Protein AF-A0A2N9WVF6-F1 (afdb_monomer)

pLDDT: mean 88.45, std 14.52, range [47.81, 98.75]

Solvent-accessible surface area (backbone atoms only — not comparable to full-atom values): 5474 Å² total; per-residue (Å²): 132,56,80,74,54,78,60,68,79,71,55,71,67,54,49,50,49,46,49,52,55,51,48,52,53,52,53,50,53,49,49,53,49,39,66,66,57,68,76,48,103,54,84,85,48,75,66,54,52,51,49,47,50,53,51,52,52,46,50,38,61,80,66,41,43,68,56,55,52,49,51,44,50,47,66,58,54,71,45,48,77,80,69,83,67,92,72,84,78,125

Structure (mmCIF, N/CA/C/O backbone):
data_AF-A0A2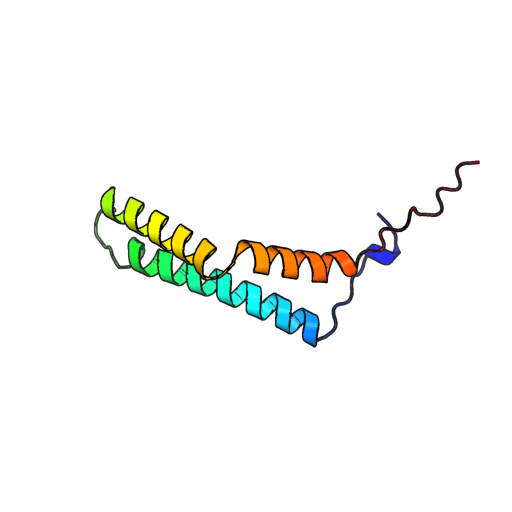N9WVF6-F1
#
_entry.id   AF-A0A2N9WVF6-F1
#
loop_
_atom_site.group_PDB
_atom_site.id
_atom_site.type_symbol
_atom_site.label_atom_id
_atom_site.label_alt_id
_atom_site.label_comp_id
_atom_site.label_asym_id
_atom_site.label_entity_id
_atom_site.label_seq_id
_atom_site.pdbx_PDB_ins_code
_atom_site.Cartn_x
_atom_site.Cartn_y
_atom_site.Cartn_z
_atom_site.occupancy
_atom_site.B_iso_or_equiv
_atom_site.auth_seq_id
_atom_site.auth_comp_id
_atom_site.auth_asym_id
_atom_site.auth_atom_id
_atom_site.pdbx_PDB_model_num
ATOM 1 N N . MET A 1 1 ? -20.878 15.387 8.199 1.00 56.53 1 MET A N 1
ATOM 2 C CA . MET A 1 1 ? -19.813 14.506 8.727 1.00 56.53 1 MET A CA 1
ATOM 3 C C . MET A 1 1 ? -20.107 14.331 10.206 1.00 56.53 1 MET A C 1
ATOM 5 O O . MET A 1 1 ? -20.270 15.348 10.868 1.00 56.53 1 MET A O 1
ATOM 9 N N . HIS A 1 2 ? -20.307 13.096 10.677 1.00 64.94 2 HIS A N 1
ATOM 10 C CA . HIS A 1 2 ? -20.747 12.825 12.052 1.00 64.94 2 HIS A CA 1
ATOM 11 C C . HIS A 1 2 ? -19.742 13.405 13.061 1.00 64.94 2 HIS A C 1
ATOM 13 O O . HIS A 1 2 ? -18.539 13.291 12.835 1.00 64.94 2 HIS A O 1
ATOM 19 N N . SER A 1 3 ? -20.195 13.985 14.178 1.00 74.31 3 SER A N 1
ATOM 20 C CA . SER A 1 3 ? -19.297 14.472 15.250 1.00 74.31 3 SER A CA 1
ATOM 21 C C . SER A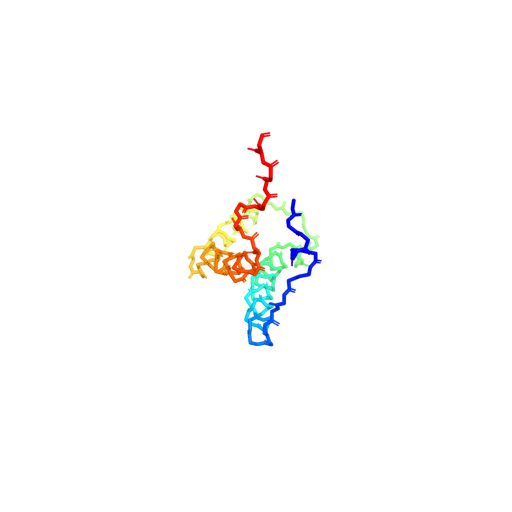 1 3 ? -18.392 13.362 15.803 1.00 74.31 3 SER A C 1
ATOM 23 O O . SER A 1 3 ? -17.257 13.602 16.201 1.00 74.31 3 SER A O 1
ATOM 25 N N . LYS A 1 4 ? -18.859 12.110 15.739 1.00 75.94 4 LYS A N 1
ATOM 26 C CA . LYS A 1 4 ? -18.082 10.906 16.058 1.00 75.94 4 LYS A CA 1
ATOM 27 C C . LYS A 1 4 ? -16.887 10.683 15.118 1.00 75.94 4 LYS A C 1
ATOM 29 O O . LYS A 1 4 ? -15.917 10.068 15.533 1.00 75.94 4 LYS A O 1
ATOM 34 N N . ASN A 1 5 ? -16.910 11.236 13.902 1.00 83.94 5 ASN A N 1
ATOM 35 C CA . ASN A 1 5 ? -15.819 11.136 12.924 1.00 83.94 5 ASN A CA 1
ATOM 36 C C . ASN A 1 5 ? -14.769 12.250 13.078 1.00 83.94 5 ASN A C 1
ATOM 38 O O . ASN A 1 5 ? -13.839 12.323 12.275 1.00 83.94 5 ASN A O 1
ATOM 42 N N . GLU A 1 6 ? -14.885 13.126 14.087 1.00 86.50 6 GLU A N 1
ATOM 43 C CA . GLU A 1 6 ? -13.838 14.109 14.415 1.00 86.50 6 GLU A CA 1
ATOM 44 C C . GLU A 1 6 ? -12.522 13.437 14.827 1.00 86.50 6 GLU A C 1
ATOM 46 O O . GLU A 1 6 ? -11.441 14.002 14.644 1.00 86.50 6 GLU A O 1
ATOM 51 N N . ARG A 1 7 ? -12.607 12.226 15.388 1.00 88.25 7 ARG A N 1
ATOM 52 C CA . ARG A 1 7 ? -11.464 11.384 15.730 1.00 88.25 7 ARG A CA 1
ATOM 53 C C . ARG A 1 7 ? -11.776 9.945 15.362 1.00 88.25 7 ARG A C 1
ATOM 55 O O . ARG A 1 7 ? -12.799 9.417 15.770 1.00 88.25 7 ARG A O 1
ATOM 62 N N . ILE A 1 8 ? -10.852 9.315 14.651 1.00 91.25 8 ILE A N 1
ATOM 63 C CA . ILE A 1 8 ? -10.859 7.871 14.431 1.00 91.25 8 ILE A CA 1
ATOM 64 C C . ILE A 1 8 ? -9.730 7.245 15.243 1.00 91.25 8 ILE A C 1
ATOM 66 O O . ILE A 1 8 ? -8.631 7.801 15.325 1.00 91.25 8 ILE A O 1
ATOM 70 N N . GLU A 1 9 ? -9.998 6.097 15.854 1.00 94.56 9 GLU A N 1
ATOM 71 C CA . GLU A 1 9 ? -9.019 5.374 16.659 1.00 94.56 9 GLU A CA 1
ATOM 72 C C . GLU A 1 9 ? -8.614 4.081 15.955 1.00 94.56 9 GLU A C 1
ATOM 74 O O . GLU A 1 9 ? -9.450 3.276 15.544 1.00 94.56 9 GLU A O 1
ATOM 79 N N . LEU A 1 10 ? -7.305 3.884 15.827 1.00 96.81 10 LEU A N 1
ATOM 80 C CA . LEU A 1 10 ? -6.721 2.629 15.380 1.00 96.81 10 LEU A CA 1
ATOM 81 C C . LEU A 1 10 ? -6.097 1.935 16.581 1.00 96.81 10 LEU A C 1
ATOM 83 O O . LEU A 1 10 ? -5.361 2.547 17.361 1.00 96.81 10 LEU A O 1
ATOM 87 N N . SER A 1 11 ? -6.326 0.632 16.696 1.00 97.75 11 SER A N 1
ATOM 88 C CA . SER A 1 11 ? -5.525 -0.192 17.588 1.00 97.75 11 SER A CA 1
ATOM 89 C C . SER A 1 11 ? -4.056 -0.139 17.166 1.00 97.75 11 SER A C 1
ATOM 91 O O . SER A 1 11 ? -3.708 0.074 16.001 1.00 97.75 11 SER A O 1
ATOM 93 N N . LYS A 1 12 ? -3.158 -0.405 18.117 1.00 97.75 12 LYS A N 1
ATOM 94 C CA . LYS A 1 12 ? -1.720 -0.489 17.833 1.00 97.75 12 LYS A CA 1
ATOM 95 C C . LYS A 1 12 ? -1.414 -1.463 16.686 1.00 97.75 12 LYS A C 1
ATOM 97 O O . LYS A 1 12 ? -0.558 -1.168 15.860 1.00 97.75 12 LYS A O 1
ATOM 102 N N . SER A 1 13 ? -2.087 -2.613 16.641 1.00 98.19 13 SER A N 1
ATOM 103 C CA . SER A 1 13 ? -1.905 -3.618 15.587 1.00 98.19 13 SER A CA 1
ATOM 104 C C . SER A 1 13 ? -2.340 -3.111 14.217 1.00 98.19 13 SER A C 1
ATOM 106 O O . SER A 1 13 ? -1.611 -3.310 13.252 1.00 98.19 13 SER A O 1
ATOM 108 N N . GLU A 1 14 ? -3.480 -2.424 14.129 1.00 98.25 14 GLU A N 1
ATOM 109 C CA . GLU A 1 14 ? -3.954 -1.834 12.872 1.00 98.25 14 GLU A CA 1
ATOM 110 C C . GLU A 1 14 ? -3.009 -0.733 12.393 1.00 98.25 14 GLU A C 1
ATOM 112 O O . GLU A 1 14 ? -2.625 -0.723 11.227 1.00 98.25 14 GLU A O 1
ATOM 117 N N . ALA A 1 15 ? -2.563 0.141 13.301 1.00 98.19 15 ALA A N 1
ATOM 118 C CA . ALA A 1 15 ? -1.613 1.199 12.977 1.00 98.19 15 ALA A CA 1
ATOM 119 C C . ALA A 1 15 ? -0.274 0.633 12.474 1.00 98.19 15 ALA A C 1
ATOM 121 O O . ALA A 1 15 ? 0.243 1.092 11.458 1.00 98.19 15 ALA A O 1
ATOM 122 N N . ILE A 1 16 ? 0.272 -0.389 13.146 1.00 98.56 16 ILE A N 1
ATOM 123 C CA . ILE A 1 16 ? 1.503 -1.064 12.706 1.00 98.56 16 ILE A CA 1
ATOM 124 C C . ILE A 1 16 ? 1.302 -1.725 11.344 1.00 98.56 16 ILE A C 1
ATOM 126 O O . ILE A 1 16 ? 2.180 -1.608 10.492 1.00 98.56 16 ILE A O 1
ATOM 130 N N . ASN A 1 17 ? 0.170 -2.397 11.129 1.00 98.25 17 ASN A N 1
ATOM 131 C CA . ASN A 1 17 ? -0.130 -3.049 9.859 1.00 98.25 17 ASN A CA 1
ATOM 132 C C . ASN A 1 17 ? -0.165 -2.026 8.713 1.00 98.25 17 ASN A C 1
ATOM 134 O O . ASN A 1 17 ? 0.604 -2.133 7.762 1.00 98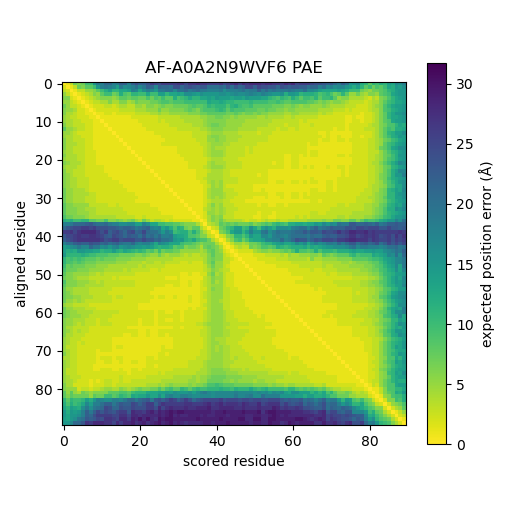.25 17 ASN A O 1
ATOM 138 N N . VAL A 1 18 ? -0.969 -0.969 8.862 1.00 98.44 18 VAL A N 1
ATOM 139 C CA . VAL A 1 18 ? -1.090 0.105 7.866 1.00 98.44 18 VAL A CA 1
ATOM 140 C C . VAL A 1 18 ? 0.265 0.744 7.563 1.00 98.44 18 VAL A C 1
ATOM 142 O O . VAL A 1 18 ? 0.620 0.904 6.396 1.00 98.44 18 VAL A O 1
ATOM 145 N N . LEU A 1 19 ? 1.045 1.084 8.593 1.00 98.56 19 LEU A N 1
ATOM 146 C CA . LEU A 1 19 ? 2.360 1.697 8.403 1.00 98.56 19 LEU A CA 1
ATOM 147 C C . LEU A 1 19 ? 3.336 0.757 7.693 1.00 98.56 19 LEU A C 1
ATOM 149 O O . LEU A 1 19 ? 4.020 1.194 6.774 1.00 98.56 19 LEU A O 1
ATOM 153 N N . SER A 1 20 ? 3.365 -0.523 8.066 1.00 98.56 20 SER A N 1
ATOM 154 C CA . SER A 1 20 ? 4.272 -1.508 7.461 1.00 98.56 20 SER A CA 1
ATOM 155 C C . SER A 1 20 ? 3.988 -1.693 5.969 1.00 98.56 20 SER A C 1
ATOM 157 O O . SER A 1 20 ? 4.912 -1.733 5.156 1.00 98.56 20 SER A O 1
ATOM 159 N N . GLU A 1 21 ? 2.710 -1.754 5.595 1.00 98.69 21 GLU A N 1
ATOM 160 C CA . GLU A 1 21 ? 2.275 -1.869 4.202 1.00 98.69 21 GLU A CA 1
ATOM 161 C C . GLU A 1 21 ? 2.631 -0.615 3.386 1.00 98.69 21 GLU A C 1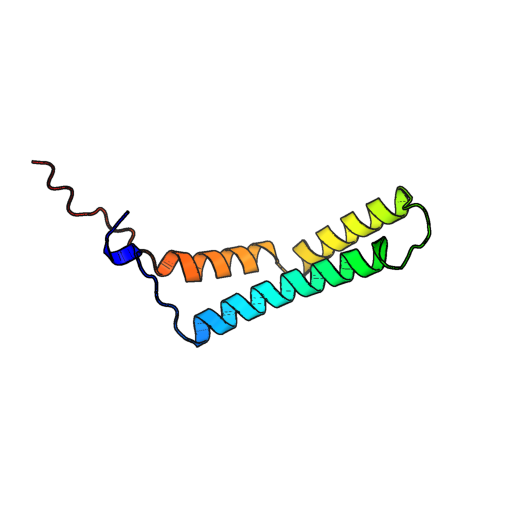
ATOM 163 O O . GLU A 1 21 ? 3.176 -0.716 2.282 1.00 98.69 21 GLU A O 1
ATOM 168 N N . ILE A 1 22 ? 2.401 0.578 3.948 1.00 98.69 22 ILE A N 1
ATOM 169 C CA . ILE A 1 22 ? 2.779 1.851 3.316 1.00 98.69 22 ILE A CA 1
ATOM 170 C C . ILE A 1 22 ? 4.299 1.940 3.136 1.00 98.69 22 ILE A C 1
ATOM 172 O O . ILE A 1 22 ? 4.770 2.287 2.051 1.00 98.69 22 ILE A O 1
ATOM 176 N N . GLU A 1 23 ? 5.077 1.618 4.169 1.00 98.75 23 GLU A N 1
ATOM 177 C CA . GLU A 1 23 ? 6.539 1.654 4.116 1.00 98.75 23 GLU A CA 1
ATOM 178 C C . GLU A 1 23 ? 7.085 0.689 3.070 1.00 98.75 23 GLU A C 1
ATOM 180 O O . GLU A 1 23 ? 7.943 1.075 2.273 1.00 98.75 23 GLU A O 1
ATOM 185 N N . TYR A 1 24 ? 6.556 -0.534 3.013 1.00 98.62 24 TYR A N 1
ATOM 186 C CA . TYR A 1 24 ? 6.943 -1.516 2.009 1.00 98.62 24 TYR A CA 1
ATOM 187 C C . TYR A 1 24 ? 6.755 -0.973 0.584 1.00 98.62 24 TYR A C 1
ATOM 189 O O . TYR A 1 24 ? 7.683 -1.040 -0.229 1.00 98.62 24 TYR A O 1
ATOM 197 N N . ILE A 1 25 ? 5.596 -0.373 0.292 1.00 98.69 25 ILE A N 1
ATOM 198 C CA . ILE A 1 25 ? 5.297 0.208 -1.023 1.00 98.69 25 ILE A CA 1
ATOM 199 C C . ILE A 1 25 ? 6.236 1.387 -1.316 1.00 98.69 25 ILE A C 1
ATOM 201 O O . ILE A 1 25 ? 6.882 1.419 -2.366 1.00 98.69 25 ILE A O 1
ATOM 205 N N . LEU A 1 26 ? 6.356 2.342 -0.388 1.00 98.56 26 LEU A N 1
ATOM 206 C CA . LEU A 1 26 ? 7.148 3.560 -0.588 1.00 98.56 26 LEU A CA 1
ATOM 207 C C . LEU A 1 26 ? 8.642 3.266 -0.750 1.00 98.56 26 LEU A C 1
ATOM 209 O O . LEU A 1 26 ? 9.283 3.814 -1.649 1.00 98.56 26 LEU A O 1
ATOM 213 N N . ILE A 1 27 ? 9.205 2.399 0.093 1.00 98.44 27 ILE A N 1
ATOM 214 C CA . ILE A 1 27 ? 10.621 2.024 0.033 1.00 98.44 27 ILE A CA 1
ATOM 215 C C . ILE A 1 27 ? 10.914 1.292 -1.276 1.00 98.44 27 ILE A C 1
ATOM 217 O O . ILE A 1 27 ? 11.907 1.600 -1.937 1.00 98.44 27 ILE A O 1
ATOM 221 N N . SER A 1 28 ? 10.046 0.367 -1.685 1.00 98.44 28 SER A N 1
ATOM 222 C CA . SER A 1 28 ? 10.232 -0.402 -2.918 1.00 98.44 28 SER A CA 1
ATOM 223 C C . SER A 1 28 ? 10.183 0.492 -4.156 1.00 98.44 28 SER A C 1
ATOM 225 O O . SER A 1 28 ? 11.114 0.470 -4.961 1.00 98.44 28 SER A O 1
ATOM 227 N N . LEU A 1 29 ? 9.170 1.358 -4.269 1.00 97.69 29 LEU A N 1
ATOM 228 C CA . LEU A 1 29 ? 9.062 2.309 -5.379 1.00 97.69 29 LEU A CA 1
ATOM 229 C C . LEU A 1 29 ? 10.243 3.288 -5.408 1.00 97.69 29 LEU A C 1
ATOM 231 O O . LEU A 1 29 ? 10.802 3.549 -6.474 1.00 97.69 29 LEU A O 1
ATOM 235 N N . ARG A 1 30 ? 10.680 3.784 -4.241 1.00 95.94 30 ARG A N 1
ATOM 236 C CA . ARG A 1 30 ? 11.870 4.641 -4.140 1.00 95.94 30 ARG A CA 1
ATOM 237 C C . ARG A 1 30 ? 13.121 3.916 -4.622 1.00 95.94 30 ARG A C 1
ATOM 239 O O . ARG A 1 30 ? 13.931 4.512 -5.324 1.00 95.94 30 ARG A O 1
ATOM 246 N N . ASN A 1 31 ? 13.297 2.651 -4.254 1.00 96.31 31 ASN A N 1
ATOM 247 C CA . ASN A 1 31 ? 14.457 1.865 -4.664 1.00 96.31 31 ASN A CA 1
ATOM 248 C C . ASN A 1 31 ? 14.455 1.589 -6.173 1.00 96.31 31 ASN A C 1
ATOM 250 O O . ASN A 1 31 ? 15.507 1.717 -6.796 1.00 96.31 31 ASN A O 1
ATOM 254 N N . ILE A 1 32 ? 13.290 1.302 -6.766 1.00 95.75 32 ILE A N 1
ATOM 255 C CA . ILE A 1 32 ? 13.131 1.183 -8.224 1.00 95.75 32 ILE A CA 1
ATOM 256 C C . ILE A 1 32 ? 13.527 2.504 -8.892 1.00 95.75 32 ILE A C 1
ATOM 258 O O . ILE A 1 32 ? 14.413 2.522 -9.742 1.00 95.75 32 ILE A O 1
ATOM 262 N N . ALA A 1 33 ? 12.949 3.630 -8.466 1.00 93.00 33 ALA A N 1
ATOM 263 C CA . ALA A 1 33 ? 13.289 4.939 -9.022 1.00 93.00 33 ALA A CA 1
ATOM 264 C C . ALA A 1 33 ? 14.785 5.265 -8.866 1.00 93.00 33 ALA A C 1
ATOM 266 O O . ALA A 1 33 ? 15.419 5.732 -9.809 1.00 93.00 33 ALA A O 1
ATOM 267 N N . ASN A 1 34 ? 15.377 4.969 -7.707 1.00 91.56 34 ASN A N 1
ATOM 268 C CA . ASN A 1 34 ? 16.794 5.214 -7.458 1.00 91.56 34 ASN A CA 1
ATOM 269 C C . ASN A 1 34 ? 17.702 4.384 -8.368 1.00 91.56 34 ASN A C 1
ATOM 271 O O . ASN A 1 34 ? 18.707 4.899 -8.854 1.00 91.56 34 ASN A O 1
ATOM 275 N N . TYR A 1 35 ? 17.347 3.124 -8.617 1.00 91.56 35 TYR A N 1
ATOM 276 C CA . TYR A 1 35 ? 18.097 2.257 -9.520 1.00 91.56 35 TYR A CA 1
ATOM 277 C C . TYR A 1 35 ? 18.157 2.835 -10.941 1.00 91.56 35 TYR A C 1
ATOM 279 O O . TYR A 1 35 ? 19.229 2.866 -11.538 1.00 91.56 35 TYR A O 1
ATOM 287 N N . TYR A 1 36 ? 17.035 3.347 -11.456 1.00 89.44 36 TYR A N 1
ATOM 288 C CA . TYR A 1 36 ? 16.963 3.863 -12.827 1.00 89.44 36 TYR A CA 1
ATOM 289 C C . TYR A 1 36 ? 17.418 5.323 -12.975 1.00 89.44 36 TYR A C 1
ATOM 291 O O . TYR A 1 36 ? 17.945 5.688 -14.023 1.00 89.44 36 TYR A O 1
ATOM 299 N N . PHE A 1 37 ? 17.239 6.166 -11.952 1.00 84.56 37 PHE A N 1
ATOM 300 C CA . PHE A 1 37 ? 17.443 7.617 -12.077 1.00 84.56 37 PHE A CA 1
ATOM 301 C C . PHE A 1 37 ? 18.551 8.193 -11.195 1.00 84.56 37 PHE A C 1
ATOM 303 O O . PHE A 1 37 ? 19.088 9.247 -11.523 1.00 84.56 37 PHE A O 1
ATOM 310 N N . TYR A 1 38 ? 18.921 7.538 -10.092 1.00 75.31 38 TYR A N 1
ATOM 311 C CA . TYR A 1 38 ? 19.893 8.094 -9.142 1.00 75.31 38 TYR A CA 1
ATOM 312 C C . TYR A 1 38 ? 21.336 7.668 -9.446 1.00 75.31 38 TYR A C 1
ATOM 314 O O . TYR A 1 38 ? 22.277 8.336 -9.025 1.00 75.31 38 TYR A O 1
ATOM 322 N N . SER A 1 39 ? 21.544 6.597 -10.225 1.00 60.94 39 SER A N 1
ATOM 323 C CA . SER A 1 39 ? 22.891 6.162 -10.627 1.00 60.94 39 SER A CA 1
ATOM 324 C C . SER A 1 39 ? 23.457 6.914 -11.841 1.00 60.94 39 SER A C 1
ATOM 326 O O . SER A 1 39 ? 24.579 6.627 -12.263 1.00 60.94 39 SER A O 1
ATOM 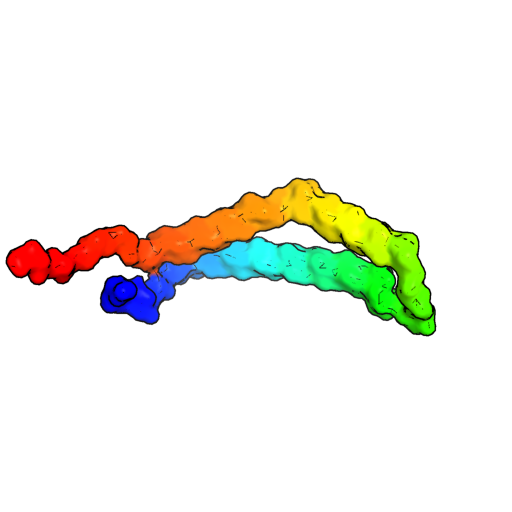328 N N . MET A 1 40 ? 22.702 7.837 -12.447 1.00 55.69 40 MET A N 1
ATOM 329 C CA . MET A 1 40 ? 23.061 8.430 -13.734 1.00 55.69 40 MET A CA 1
ATOM 330 C C . MET A 1 40 ? 23.393 9.920 -13.618 1.00 55.69 40 MET A C 1
ATOM 332 O O . MET A 1 40 ? 22.531 10.783 -13.717 1.00 55.69 40 MET A O 1
ATOM 336 N N . ASN A 1 41 ? 24.693 10.227 -13.608 1.00 61.47 41 ASN A N 1
ATOM 337 C CA . ASN A 1 41 ? 25.235 11.506 -14.102 1.00 61.47 41 ASN A CA 1
ATOM 338 C C . ASN A 1 41 ? 25.041 11.680 -15.633 1.00 61.47 41 ASN A C 1
ATOM 340 O O . ASN A 1 41 ? 25.693 12.512 -16.259 1.00 61.47 41 ASN A O 1
ATOM 344 N N . ASN A 1 42 ? 24.176 10.874 -16.254 1.00 58.69 42 ASN A N 1
ATOM 345 C CA . ASN A 1 42 ? 23.968 10.776 -17.691 1.00 58.69 42 ASN A CA 1
ATOM 346 C C . ASN A 1 42 ? 22.513 11.104 -18.031 1.00 58.69 42 ASN A C 1
ATOM 348 O O . ASN A 1 42 ? 21.599 10.832 -17.257 1.00 58.69 42 ASN A O 1
ATOM 352 N N . LYS A 1 43 ? 22.301 11.691 -19.213 1.00 72.56 43 LYS A N 1
ATOM 353 C CA . LYS A 1 43 ? 20.963 11.961 -19.753 1.00 72.56 43 LYS A CA 1
ATOM 354 C C . LYS A 1 43 ? 20.162 10.658 -19.808 1.00 72.56 43 LYS A C 1
ATOM 356 O O . LYS A 1 43 ? 20.530 9.761 -20.563 1.00 72.56 43 LYS A O 1
ATOM 361 N N . ILE A 1 44 ? 19.069 10.605 -19.047 1.00 78.69 44 ILE A N 1
ATOM 362 C CA . ILE A 1 44 ? 18.064 9.538 -19.104 1.00 78.69 44 ILE A CA 1
ATOM 363 C C . ILE A 1 44 ? 17.640 9.367 -20.563 1.00 78.69 44 ILE A C 1
ATOM 365 O O . ILE A 1 44 ? 17.214 10.335 -21.202 1.00 78.69 44 ILE A O 1
ATOM 369 N N . ASN A 1 45 ? 17.778 8.155 -21.097 1.00 84.00 45 ASN A N 1
ATOM 370 C CA . ASN A 1 45 ? 17.295 7.839 -22.436 1.00 84.00 45 ASN A CA 1
ATOM 371 C C . ASN A 1 45 ? 15.914 7.153 -22.369 1.00 84.00 45 ASN A C 1
ATOM 373 O O . ASN A 1 45 ? 15.449 6.730 -21.310 1.00 84.00 45 ASN A O 1
ATOM 377 N N . ASN A 1 46 ? 15.242 7.036 -23.517 1.00 88.31 46 ASN A N 1
ATOM 378 C CA . ASN A 1 46 ? 13.900 6.445 -23.587 1.00 88.31 46 ASN A CA 1
ATOM 379 C C . ASN A 1 46 ? 13.854 4.966 -23.161 1.00 88.31 46 ASN A C 1
ATOM 381 O O . ASN A 1 46 ? 12.813 4.509 -22.693 1.00 88.31 46 ASN A O 1
ATOM 385 N N . ASN A 1 47 ? 14.952 4.218 -23.305 1.00 88.88 47 ASN A N 1
ATOM 386 C CA . ASN A 1 47 ? 15.000 2.816 -22.891 1.00 88.88 47 ASN A CA 1
ATOM 387 C C . ASN A 1 47 ? 15.045 2.690 -21.364 1.00 88.88 47 ASN A C 1
ATOM 389 O O . ASN A 1 47 ? 14.350 1.834 -20.822 1.00 88.88 47 ASN A O 1
ATOM 393 N N . ASP A 1 48 ? 15.789 3.564 -20.676 1.00 88.56 48 ASP A N 1
ATOM 394 C CA . ASP A 1 48 ? 15.824 3.600 -19.205 1.00 88.56 48 ASP A CA 1
ATOM 395 C C . ASP A 1 48 ? 14.435 3.925 -18.641 1.00 88.56 48 ASP A C 1
ATOM 397 O O . ASP A 1 48 ? 13.970 3.294 -17.692 1.00 88.56 48 ASP A O 1
ATOM 401 N N . LEU A 1 49 ? 13.730 4.863 -19.283 1.00 91.94 49 LEU A N 1
ATOM 402 C CA . LEU A 1 49 ? 12.372 5.244 -18.904 1.00 91.94 49 LEU A CA 1
ATOM 403 C C . LEU A 1 49 ? 11.373 4.092 -19.098 1.00 91.94 49 LEU A C 1
ATOM 405 O O . LEU A 1 49 ? 10.560 3.818 -18.216 1.00 91.94 49 LEU A O 1
ATOM 409 N N . LEU A 1 50 ? 11.454 3.387 -20.231 1.00 95.12 50 LEU A N 1
ATOM 410 C CA . LEU A 1 50 ? 10.600 2.231 -20.503 1.00 95.12 50 LEU A CA 1
ATOM 411 C C . LEU A 1 50 ? 10.873 1.078 -19.525 1.00 95.12 50 LEU A C 1
ATOM 413 O O . LEU A 1 50 ? 9.933 0.425 -19.071 1.00 95.12 50 LEU A O 1
ATOM 417 N N . ALA A 1 51 ? 12.141 0.836 -19.182 1.00 94.62 51 ALA A N 1
ATOM 418 C CA . ALA A 1 51 ? 12.526 -0.174 -18.201 1.00 94.62 51 ALA A CA 1
ATOM 419 C C . ALA A 1 51 ? 12.009 0.176 -16.797 1.00 94.62 51 ALA A C 1
ATOM 421 O O . ALA A 1 51 ? 11.423 -0.681 -16.136 1.00 94.62 51 ALA A O 1
ATOM 422 N N . TYR A 1 52 ? 12.125 1.443 -16.387 1.00 95.44 52 TYR A N 1
ATOM 423 C CA . TYR A 1 52 ? 11.548 1.947 -15.141 1.00 95.44 52 TYR A CA 1
ATOM 424 C C . TYR A 1 52 ? 10.029 1.735 -15.074 1.00 95.44 52 TYR A C 1
ATOM 426 O O . TYR A 1 52 ? 9.524 1.236 -14.067 1.00 95.44 52 TYR A O 1
ATOM 434 N N . TYR A 1 53 ? 9.293 2.068 -16.140 1.00 96.69 53 TYR A N 1
ATOM 435 C CA . TYR A 1 53 ? 7.844 1.850 -16.187 1.00 96.69 53 TYR A CA 1
ATOM 436 C C . TYR A 1 53 ? 7.489 0.374 -16.087 1.00 96.69 53 TYR A C 1
ATOM 438 O O . TYR A 1 53 ? 6.655 0.003 -15.266 1.00 96.69 53 TYR A O 1
ATOM 446 N N . LYS A 1 54 ? 8.163 -0.475 -16.870 1.00 97.94 54 LYS A N 1
ATOM 447 C CA . LYS A 1 54 ? 7.937 -1.920 -16.837 1.00 97.94 54 LYS A CA 1
ATOM 448 C C . LYS A 1 54 ? 8.181 -2.489 -15.441 1.00 97.94 54 LYS A C 1
ATOM 450 O O . LYS A 1 54 ? 7.369 -3.273 -14.964 1.00 97.94 54 LYS A O 1
ATOM 455 N N . GLU A 1 55 ? 9.268 -2.088 -14.792 1.00 98.25 55 GLU A N 1
ATOM 456 C CA . GLU A 1 55 ? 9.616 -2.570 -13.456 1.00 98.25 55 GLU A CA 1
ATOM 457 C C . GLU A 1 55 ? 8.646 -2.063 -12.385 1.00 98.25 55 GLU A C 1
ATOM 459 O O . GLU A 1 55 ? 8.254 -2.815 -11.499 1.00 98.25 55 GLU A O 1
ATOM 464 N N . THR A 1 56 ? 8.200 -0.812 -12.499 1.00 98.12 56 THR A N 1
ATOM 465 C CA . THR A 1 56 ? 7.208 -0.232 -11.586 1.00 98.12 56 THR A CA 1
ATOM 466 C C . THR A 1 56 ? 5.860 -0.944 -11.710 1.00 98.12 56 THR A C 1
ATOM 468 O O . THR A 1 56 ? 5.278 -1.325 -10.697 1.00 98.12 56 THR A O 1
ATOM 471 N N . THR A 1 57 ? 5.378 -1.179 -12.935 1.00 98.44 57 THR A N 1
ATOM 472 C CA . THR A 1 57 ? 4.146 -1.947 -13.181 1.00 98.44 57 THR A CA 1
ATOM 473 C C . THR A 1 57 ? 4.284 -3.383 -12.688 1.00 98.44 57 THR A C 1
ATOM 475 O O . THR A 1 57 ? 3.412 -3.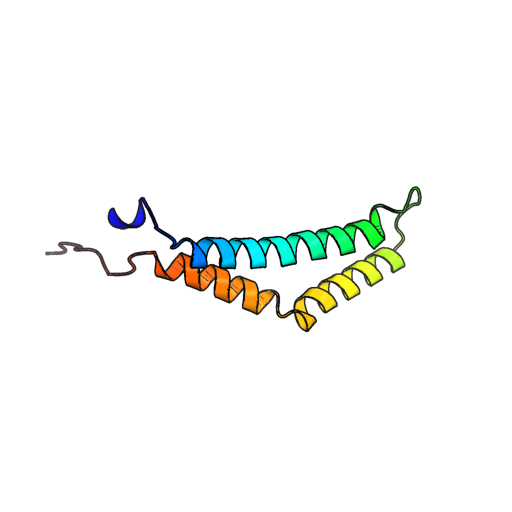865 -11.974 1.00 98.44 57 THR A O 1
ATOM 478 N N . ARG A 1 58 ? 5.416 -4.038 -12.973 1.00 98.56 58 ARG A N 1
ATOM 479 C CA . ARG A 1 58 ? 5.707 -5.386 -12.476 1.00 98.56 58 ARG A CA 1
ATOM 480 C C . ARG A 1 58 ? 5.664 -5.451 -10.952 1.00 98.56 58 ARG A C 1
ATOM 482 O O . ARG A 1 58 ? 5.040 -6.352 -10.409 1.00 98.56 58 ARG A O 1
ATOM 489 N N . PHE A 1 59 ? 6.279 -4.490 -10.261 1.00 98.69 59 PHE A N 1
ATOM 490 C CA . PHE A 1 59 ? 6.227 -4.417 -8.802 1.00 98.69 59 PHE A CA 1
ATOM 491 C C . PHE A 1 59 ? 4.790 -4.276 -8.288 1.00 98.69 59 PHE A C 1
ATOM 493 O O . PHE A 1 59 ? 4.417 -4.986 -7.355 1.00 98.69 59 PHE A O 1
ATOM 500 N N . ILE A 1 60 ? 3.991 -3.398 -8.905 1.00 98.62 60 ILE A N 1
ATOM 501 C CA . ILE A 1 60 ? 2.584 -3.188 -8.543 1.00 98.62 60 ILE A CA 1
ATOM 502 C C . ILE A 1 60 ? 1.784 -4.488 -8.666 1.00 98.62 60 ILE A C 1
ATOM 504 O O . ILE A 1 60 ? 1.089 -4.859 -7.715 1.00 98.62 60 ILE A O 1
ATOM 508 N N . ASP A 1 61 ? 1.921 -5.182 -9.795 1.00 98.50 61 ASP A N 1
ATOM 509 C CA . ASP A 1 61 ? 1.161 -6.394 -10.101 1.00 98.50 61 ASP A CA 1
ATOM 510 C C . ASP A 1 61 ? 1.636 -7.589 -9.262 1.00 98.50 61 ASP A C 1
ATOM 512 O O . ASP A 1 61 ? 0.843 -8.211 -8.558 1.00 98.50 61 ASP A O 1
ATOM 516 N N . GLU A 1 62 ? 2.939 -7.891 -9.268 1.00 98.56 62 GLU A N 1
ATOM 517 C CA . GLU A 1 62 ? 3.499 -9.073 -8.593 1.00 98.56 62 GLU A CA 1
ATOM 518 C C . GLU A 1 62 ? 3.393 -8.991 -7.063 1.00 98.56 62 GLU A C 1
ATOM 520 O O . GLU A 1 62 ? 3.347 -10.024 -6.395 1.00 98.56 62 GLU A O 1
ATOM 525 N N . ASN A 1 63 ? 3.329 -7.782 -6.493 1.00 98.38 63 ASN A N 1
ATOM 526 C CA . ASN A 1 63 ? 3.237 -7.586 -5.043 1.00 98.38 63 ASN A CA 1
ATOM 527 C C . ASN A 1 63 ? 1.838 -7.168 -4.582 1.00 98.38 63 ASN A C 1
ATOM 529 O O . ASN A 1 63 ? 1.670 -6.835 -3.408 1.00 98.38 63 ASN A O 1
ATOM 533 N N . ASN A 1 64 ? 0.837 -7.221 -5.469 1.00 98.31 64 ASN A N 1
ATOM 534 C CA . ASN A 1 64 ? -0.559 -6.891 -5.179 1.00 98.31 64 ASN A CA 1
ATOM 535 C C . ASN A 1 64 ? -0.731 -5.508 -4.526 1.00 98.31 64 ASN A C 1
ATOM 537 O O . ASN A 1 64 ? -1.522 -5.345 -3.597 1.00 98.31 64 ASN A O 1
ATOM 541 N N . VAL A 1 65 ? 0.008 -4.496 -4.992 1.00 98.62 65 VAL A N 1
ATOM 542 C CA . VAL A 1 65 ? 0.022 -3.158 -4.370 1.00 98.62 65 VAL A CA 1
ATOM 543 C C . VAL A 1 65 ? -1.382 -2.550 -4.312 1.00 98.62 65 VAL A C 1
ATOM 545 O O . VAL A 1 65 ? -1.759 -1.972 -3.297 1.00 98.62 65 VAL A O 1
ATOM 548 N N . THR A 1 66 ? -2.198 -2.739 -5.352 1.00 98.25 66 THR A N 1
ATOM 549 C CA . THR A 1 66 ? -3.594 -2.272 -5.361 1.00 98.25 66 THR A CA 1
ATOM 550 C C . THR A 1 66 ? -4.438 -2.929 -4.268 1.00 98.25 66 THR A C 1
ATOM 552 O O . THR A 1 66 ? -5.248 -2.246 -3.644 1.00 98.25 66 THR A O 1
ATOM 555 N N . GLN A 1 67 ? -4.237 -4.224 -4.001 1.00 98.50 67 GLN A N 1
ATOM 556 C CA . GLN A 1 67 ? -4.944 -4.919 -2.923 1.00 98.50 67 GLN A CA 1
ATOM 557 C C . GLN A 1 67 ? -4.473 -4.423 -1.556 1.00 98.50 67 GLN A C 1
ATOM 559 O O . GLN A 1 67 ? -5.302 -4.062 -0.733 1.00 98.50 67 GLN A O 1
ATOM 564 N N . ARG A 1 68 ? -3.157 -4.291 -1.349 1.00 98.56 68 ARG A N 1
ATOM 565 C CA . ARG A 1 68 ? -2.593 -3.738 -0.105 1.00 98.56 68 ARG A CA 1
ATOM 566 C C . ARG A 1 68 ? -3.166 -2.355 0.209 1.00 98.56 68 ARG A C 1
ATOM 568 O O . ARG A 1 68 ? -3.571 -2.081 1.333 1.00 98.56 68 ARG A O 1
ATOM 575 N N . LEU A 1 69 ? -3.268 -1.489 -0.803 1.00 98.69 69 LEU A N 1
ATOM 576 C CA . LEU A 1 69 ? -3.895 -0.170 -0.667 1.00 98.69 69 LEU A CA 1
ATOM 577 C C . LEU A 1 69 ? -5.399 -0.256 -0.379 1.00 98.69 69 LEU A C 1
ATOM 579 O O . LEU A 1 69 ? -5.921 0.569 0.372 1.00 98.69 69 LEU A O 1
ATOM 583 N N . ALA A 1 70 ? -6.104 -1.227 -0.964 1.00 98.50 70 ALA A N 1
ATOM 584 C CA . ALA A 1 70 ? -7.510 -1.468 -0.662 1.00 98.50 70 ALA A CA 1
ATOM 585 C C . ALA A 1 70 ? -7.709 -1.919 0.793 1.00 98.50 70 ALA A C 1
ATOM 587 O O . ALA A 1 70 ? -8.627 -1.423 1.443 1.00 98.50 70 ALA A O 1
ATOM 588 N N . ASP A 1 71 ? -6.823 -2.769 1.312 1.00 98.44 71 ASP A N 1
ATOM 589 C CA . ASP A 1 71 ? -6.858 -3.255 2.692 1.00 98.44 71 ASP A CA 1
ATOM 590 C C . ASP A 1 71 ? -6.536 -2.128 3.685 1.00 98.44 71 ASP A C 1
ATOM 592 O O . ASP A 1 71 ? -7.263 -1.932 4.658 1.00 98.44 71 ASP A O 1
ATOM 596 N N . ILE A 1 72 ? -5.514 -1.307 3.399 1.00 98.44 72 ILE A N 1
ATOM 597 C CA . ILE A 1 72 ? -5.223 -0.083 4.167 1.00 98.44 72 ILE A CA 1
ATOM 598 C C . ILE A 1 72 ? -6.453 0.829 4.204 1.00 98.44 72 ILE A C 1
ATOM 600 O O . ILE A 1 72 ? -6.853 1.296 5.272 1.00 98.44 72 ILE A O 1
ATOM 604 N N . ARG A 1 73 ? -7.057 1.092 3.036 1.00 97.81 73 ARG A N 1
ATOM 605 C CA . ARG A 1 73 ? -8.255 1.931 2.938 1.00 97.81 73 ARG A CA 1
ATOM 606 C C . ARG A 1 73 ? -9.384 1.348 3.777 1.00 97.81 73 ARG A C 1
ATOM 608 O O . ARG A 1 73 ? -10.025 2.099 4.496 1.00 97.81 73 ARG A O 1
ATOM 615 N N . HIS A 1 74 ? -9.608 0.042 3.702 1.00 97.44 74 HIS A N 1
ATOM 616 C CA . HIS A 1 74 ? -10.650 -0.634 4.462 1.00 97.44 74 HIS A CA 1
ATOM 617 C C . HIS A 1 74 ? -10.461 -0.454 5.973 1.00 97.44 74 HIS A C 1
ATOM 619 O O . HIS A 1 74 ? -11.372 0.057 6.615 1.00 97.44 74 HIS A O 1
ATOM 625 N N . ILE A 1 75 ? -9.264 -0.730 6.506 1.00 97.00 75 ILE A N 1
ATOM 626 C CA . ILE A 1 75 ? -8.945 -0.557 7.937 1.00 97.00 75 ILE A CA 1
ATOM 627 C C . ILE A 1 75 ? -9.252 0.866 8.419 1.00 97.00 75 ILE A C 1
ATOM 629 O O . ILE A 1 75 ? -9.755 1.056 9.523 1.00 97.00 75 ILE A O 1
ATOM 633 N N . ILE A 1 76 ? -8.929 1.873 7.603 1.00 95.38 76 ILE A N 1
ATOM 634 C CA . ILE A 1 76 ? -9.171 3.279 7.938 1.00 95.38 76 ILE A CA 1
ATOM 635 C C . ILE A 1 76 ? -10.664 3.609 7.839 1.00 95.38 76 ILE A C 1
ATOM 637 O O . ILE A 1 76 ? -11.212 4.236 8.742 1.00 95.38 76 ILE A O 1
ATOM 641 N N . THR A 1 77 ? -11.325 3.197 6.754 1.00 93.62 77 THR A N 1
ATOM 642 C CA . THR A 1 77 ? -12.739 3.493 6.494 1.00 93.62 77 THR A CA 1
ATOM 643 C C . THR A 1 77 ? -13.665 2.832 7.512 1.00 93.62 77 THR A C 1
ATOM 645 O O . THR A 1 77 ? -14.627 3.469 7.917 1.00 93.62 77 THR A O 1
ATOM 648 N N . GLU A 1 78 ? -13.349 1.633 8.005 1.00 93.56 78 GLU A N 1
ATOM 649 C CA . GLU A 1 78 ? -14.120 0.963 9.067 1.00 93.56 78 GLU A CA 1
ATOM 650 C C . GLU A 1 78 ? -14.182 1.745 10.387 1.00 93.56 78 GLU A C 1
ATOM 652 O O . GLU A 1 78 ? -14.973 1.410 11.264 1.00 93.56 78 GLU A O 1
ATOM 657 N N . LYS A 1 79 ? -13.332 2.762 10.577 1.00 92.88 79 LYS A N 1
ATOM 658 C CA . LYS A 1 79 ? -13.364 3.605 11.782 1.00 92.88 79 LYS A CA 1
ATOM 659 C C . LYS A 1 79 ? -14.291 4.804 11.655 1.00 92.88 79 LYS A C 1
ATOM 661 O O . LYS A 1 79 ? -14.471 5.522 12.635 1.00 92.88 79 LYS A O 1
ATOM 666 N N . PHE A 1 80 ? -14.833 5.045 10.467 1.00 90.44 80 PHE A N 1
ATOM 667 C CA . PHE A 1 80 ? -15.827 6.082 10.262 1.00 90.44 80 PHE A CA 1
ATOM 668 C C . PHE A 1 80 ? -17.206 5.528 10.596 1.00 90.44 80 PHE A C 1
ATOM 670 O O . PHE A 1 80 ? -17.564 4.439 10.165 1.00 90.44 80 PHE A O 1
ATOM 677 N N . ASP A 1 81 ? -17.976 6.316 11.334 1.00 85.12 81 ASP A N 1
ATOM 678 C CA . ASP A 1 81 ? -19.415 6.148 11.454 1.00 85.12 81 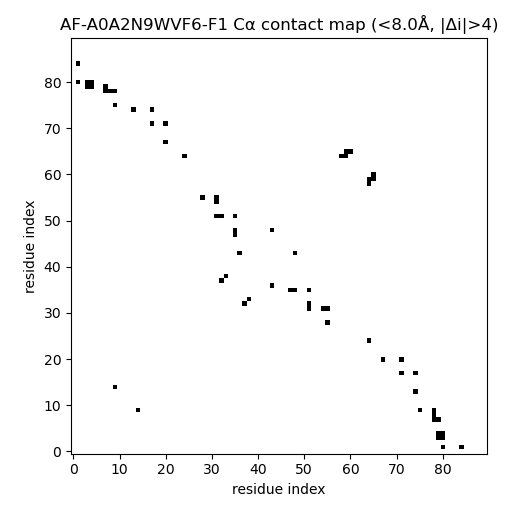ASP A CA 1
ATOM 679 C C . ASP A 1 81 ? -20.058 6.550 10.114 1.00 85.12 81 ASP A C 1
ATOM 681 O O . ASP A 1 81 ? -19.950 7.714 9.692 1.00 85.12 81 ASP A O 1
ATOM 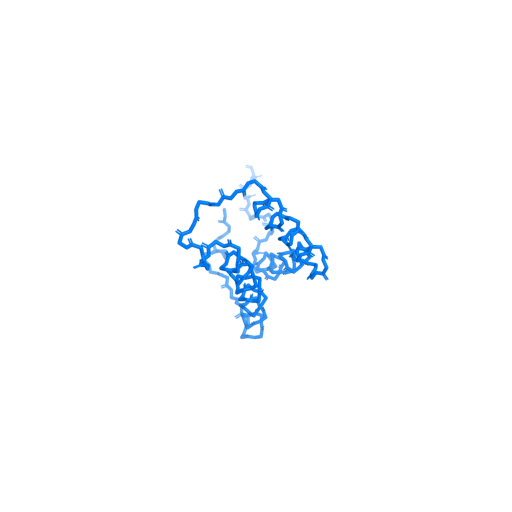685 N N . ASP A 1 82 ? -20.631 5.566 9.419 1.00 78.44 82 ASP A N 1
ATOM 686 C CA . ASP A 1 82 ? -21.356 5.695 8.154 1.00 78.44 82 ASP A CA 1
ATOM 687 C C . ASP A 1 82 ? -22.879 5.568 8.324 1.00 78.44 82 ASP A C 1
ATOM 689 O O . ASP A 1 82 ? -23.608 5.543 7.326 1.00 78.44 82 ASP A O 1
ATOM 693 N N . GLU A 1 83 ? -23.372 5.559 9.568 1.00 78.44 83 GLU A N 1
ATOM 694 C CA . GLU A 1 83 ? -24.800 5.647 9.844 1.00 78.44 83 GLU A CA 1
ATOM 695 C C . GLU A 1 83 ? -25.342 6.993 9.329 1.00 78.44 83 GLU A C 1
ATOM 697 O O . GLU A 1 83 ? -24.699 8.049 9.419 1.00 78.44 83 GLU A O 1
ATOM 702 N N . LEU A 1 84 ? -26.548 6.952 8.748 1.00 64.44 84 LEU A N 1
ATOM 703 C CA . LEU A 1 84 ? -27.321 8.163 8.491 1.00 64.44 84 LEU A CA 1
ATOM 704 C C . LEU A 1 84 ? -27.486 8.842 9.851 1.00 64.44 84 LEU A C 1
ATOM 706 O O . LEU A 1 84 ? -28.032 8.229 10.766 1.00 64.44 84 LEU A O 1
ATOM 710 N N . GLY A 1 85 ? -26.963 1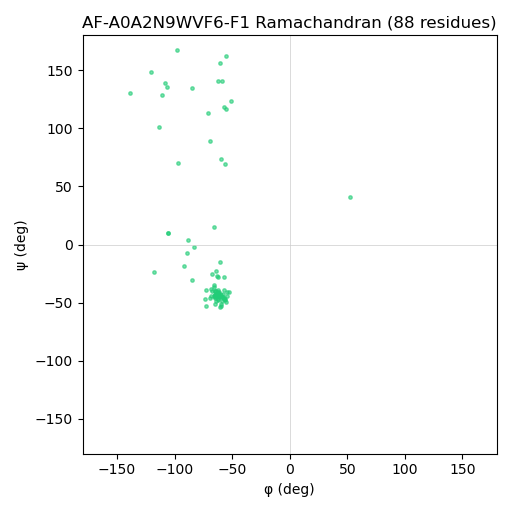0.062 10.000 1.00 58.16 85 GLY A N 1
ATOM 711 C CA . GLY A 1 85 ? -27.156 10.815 11.237 1.00 58.16 85 GLY A CA 1
ATOM 712 C C . GLY A 1 85 ? -28.647 10.941 11.547 1.00 58.16 85 GLY A C 1
ATOM 713 O O . GLY A 1 85 ? -29.470 10.769 10.645 1.00 58.16 85 GLY A O 1
ATOM 714 N N . ASP A 1 86 ? -28.983 11.268 12.797 1.00 53.28 86 ASP A N 1
ATOM 715 C CA . ASP A 1 86 ? -30.299 11.815 13.147 1.00 53.28 86 ASP A CA 1
ATOM 716 C C . ASP A 1 86 ? -30.499 13.128 12.358 1.00 53.28 86 ASP A C 1
ATOM 718 O O . ASP A 1 86 ? -30.352 14.234 12.876 1.00 53.28 86 ASP A O 1
ATOM 722 N N . ASP A 1 87 ? -30.753 13.024 11.056 1.00 55.09 87 ASP A N 1
ATOM 723 C CA . ASP A 1 87 ? -31.467 14.030 10.300 1.00 55.09 87 ASP A CA 1
ATOM 724 C C . ASP A 1 87 ? -32.897 13.915 10.836 1.00 55.09 87 ASP A C 1
ATOM 726 O O . ASP A 1 87 ? -33.704 13.121 10.348 1.00 55.09 87 ASP A O 1
ATOM 730 N N . ASP A 1 88 ? -33.162 14.679 11.902 1.00 47.81 88 ASP A N 1
ATOM 731 C CA . ASP A 1 88 ? -34.490 15.109 12.349 1.00 47.81 88 ASP A CA 1
ATOM 732 C C . ASP A 1 88 ? -35.165 15.856 11.179 1.00 47.81 88 ASP A C 1
ATOM 734 O O . ASP A 1 88 ? -35.299 17.080 11.167 1.00 47.81 88 ASP A O 1
ATOM 738 N N . MET A 1 89 ? -35.524 15.119 10.132 1.00 55.09 89 MET A N 1
ATOM 739 C CA . MET A 1 89 ? -36.323 15.588 9.009 1.00 55.09 89 MET A CA 1
ATOM 740 C C . MET A 1 89 ? -37.773 15.174 9.268 1.00 55.09 89 MET A C 1
ATOM 742 O O . MET A 1 89 ? -38.302 14.278 8.607 1.00 55.09 89 MET A O 1
ATOM 746 N N . ASP A 1 90 ? -38.373 15.837 10.262 1.00 49.31 90 ASP A N 1
ATOM 747 C CA . ASP A 1 90 ? -39.818 16.109 10.315 1.00 49.31 90 ASP A CA 1
ATOM 748 C C . ASP A 1 90 ? -40.192 17.222 9.313 1.00 49.31 90 ASP A C 1
ATOM 750 O O . ASP A 1 90 ? -39.419 18.204 9.171 1.00 49.31 90 ASP A O 1
#

Radius of gyration: 20.04 Å; Cα contacts (8 Å, |Δi|>4): 34; chains: 1; bounding box: 65×25×41 Å

Foldseek 3Di:
DDPLVVDFDDDPVLVCLLVVLVCVLVVVLVVLCCVLPVVDPDPRDPVSVVVSVVVNVCCCVVVVNVVSVVVSVVSRVVRDDPDDPPPVPD

Mean predicted aligned error: 6.84 Å

Nearest PDB structures (foldseek):
  8gym-assembly1_o  TM=5.243E-01  e=2.552E+00  Tetrahymena thermophila SB210

Secondary structure (DSSP, 8-state):
--GGGG-----HHHHHHHHHHHHHHHHHHHHHHIIIIIS-SSPPPHHHHHHHHHHHHHHHHHTTHHHHHHHHHHHHHTTS--SPP-----

Sequence (90 aa):
MHSKNERIELSKSEAINVLSEIEYILISLRNIANYYFYSMNNKINNNDLLAYYKETTRFIDENNVTQRLADIRHIITEKFDDELGDDDMD

Organism: NCBI:txid1196083